Protein AF-A0A926E2W0-F1 (afdb_monomer_lite)

Sequence (55 aa):
MADKKIPCKVCGKLFRPCLSCQAQQMRSWRTFACSPQCGQEYFRREMEQKSNPKP

Radius of gyration: 13.06 Å; chains: 1; bounding box: 26×20×42 Å

Structure (mmCIF, N/CA/C/O backbone):
data_AF-A0A926E2W0-F1
#
_entry.id   AF-A0A926E2W0-F1
#
loop_
_atom_site.group_PDB
_atom_site.id
_atom_site.type_symbol
_atom_site.label_atom_id
_atom_site.label_alt_id
_atom_site.label_comp_id
_atom_site.label_asym_id
_atom_site.label_entity_id
_atom_site.label_seq_id
_atom_site.pdbx_PDB_ins_code
_atom_site.Cartn_x
_atom_site.Cartn_y
_atom_site.Cartn_z
_atom_site.occupancy
_atom_site.B_iso_or_equiv
_atom_site.auth_seq_id
_atom_site.auth_comp_id
_atom_site.auth_asym_id
_atom_site.auth_atom_id
_atom_site.pdbx_PDB_model_num
ATOM 1 N N . MET A 1 1 ? 9.888 -9.759 -17.445 1.00 45.62 1 MET A N 1
ATOM 2 C CA . MET A 1 1 ? 9.488 -9.832 -16.023 1.00 45.62 1 MET A CA 1
ATOM 3 C C . MET A 1 1 ? 8.004 -9.491 -15.935 1.00 45.62 1 MET A C 1
ATOM 5 O O . MET A 1 1 ? 7.593 -8.541 -16.585 1.00 45.62 1 MET A O 1
ATOM 9 N N . ALA A 1 2 ? 7.177 -10.277 -15.240 1.00 49.12 2 ALA A N 1
ATOM 10 C CA . ALA A 1 2 ? 5.751 -9.968 -15.123 1.00 49.12 2 ALA A CA 1
ATOM 11 C C . ALA A 1 2 ? 5.560 -8.807 -14.137 1.00 49.12 2 ALA A C 1
ATOM 13 O O . ALA A 1 2 ? 5.656 -9.003 -12.927 1.00 49.12 2 ALA A O 1
ATOM 14 N N . ASP A 1 3 ? 5.299 -7.609 -14.662 1.00 61.06 3 ASP A N 1
ATOM 15 C CA . ASP A 1 3 ? 4.840 -6.433 -13.915 1.00 61.06 3 ASP A CA 1
ATOM 16 C C . ASP A 1 3 ? 3.470 -6.720 -13.267 1.00 61.06 3 ASP A C 1
ATOM 18 O O . ASP A 1 3 ? 2.416 -6.275 -13.740 1.00 61.06 3 ASP A O 1
ATOM 22 N N . LYS A 1 4 ? 3.467 -7.522 -12.196 1.00 71.06 4 LYS A N 1
ATOM 23 C CA . LYS A 1 4 ? 2.274 -7.807 -11.398 1.00 71.06 4 LYS A CA 1
ATOM 24 C C . LYS A 1 4 ? 1.840 -6.513 -10.721 1.00 71.06 4 LYS A C 1
ATOM 26 O O . LYS A 1 4 ? 2.503 -6.017 -9.814 1.00 71.06 4 LYS A O 1
ATOM 31 N N . LYS A 1 5 ? 0.722 -5.960 -11.192 1.00 81.94 5 LYS A N 1
ATOM 32 C CA . LYS A 1 5 ? 0.061 -4.823 -10.555 1.00 81.94 5 LYS A CA 1
ATOM 33 C C . LYS A 1 5 ? -0.556 -5.309 -9.247 1.00 81.94 5 LYS A C 1
ATOM 35 O O . LYS A 1 5 ? -1.321 -6.270 -9.266 1.00 81.94 5 LYS A O 1
ATOM 40 N N . ILE A 1 6 ? -0.238 -4.656 -8.139 1.00 84.88 6 ILE A N 1
ATOM 41 C CA . ILE A 1 6 ? -0.831 -4.946 -6.831 1.00 84.88 6 ILE A CA 1
ATOM 42 C C . ILE A 1 6 ? -1.750 -3.793 -6.416 1.00 84.88 6 ILE A C 1
ATOM 44 O O . ILE A 1 6 ? -1.514 -2.649 -6.819 1.00 84.88 6 ILE A O 1
ATOM 48 N N . PRO A 1 7 ? -2.809 -4.056 -5.636 1.00 87.00 7 PRO A N 1
ATOM 49 C CA . PRO A 1 7 ? -3.647 -2.995 -5.100 1.00 87.00 7 PRO A CA 1
ATOM 50 C C . PRO A 1 7 ? -2.917 -2.251 -3.975 1.00 87.00 7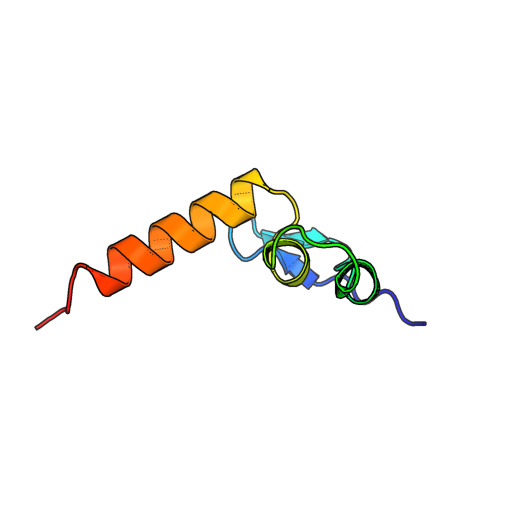 PRO A C 1
ATOM 52 O O . PRO A 1 7 ? -2.251 -2.851 -3.131 1.00 87.00 7 PRO A O 1
ATOM 55 N N . CYS A 1 8 ? -3.053 -0.928 -3.938 1.00 88.00 8 CYS A N 1
ATOM 56 C CA . CYS A 1 8 ? -2.563 -0.116 -2.832 1.00 88.00 8 CYS A CA 1
ATOM 57 C C . CYS A 1 8 ? -3.374 -0.390 -1.561 1.00 88.00 8 CYS A C 1
ATOM 59 O O . CYS A 1 8 ? -4.599 -0.296 -1.580 1.00 88.00 8 CYS A O 1
ATOM 61 N N . LYS A 1 9 ? -2.699 -0.624 -0.431 1.00 83.00 9 LYS A N 1
ATOM 62 C CA . LYS A 1 9 ? -3.374 -0.864 0.858 1.00 83.00 9 LYS A CA 1
ATOM 63 C C . LYS A 1 9 ? -4.123 0.344 1.439 1.00 83.00 9 LYS A C 1
ATOM 65 O O . LYS A 1 9 ? -4.912 0.168 2.357 1.00 83.00 9 LYS A O 1
ATOM 70 N N . VAL A 1 10 ? -3.882 1.554 0.929 1.00 87.12 10 VAL A N 1
ATOM 71 C CA . VAL A 1 10 ? -4.532 2.781 1.426 1.00 87.12 10 VAL A CA 1
ATOM 72 C C . VAL A 1 10 ? -5.694 3.217 0.542 1.00 87.12 10 VAL A C 1
ATOM 74 O O . VAL A 1 10 ? -6.761 3.517 1.061 1.00 87.12 10 VAL A O 1
ATOM 77 N N . CYS A 1 11 ? -5.503 3.242 -0.780 1.00 85.38 11 CYS A N 1
ATOM 78 C CA . CYS A 1 11 ? -6.509 3.741 -1.723 1.00 85.38 11 CYS A CA 1
ATOM 79 C C . CYS A 1 11 ? -7.120 2.658 -2.628 1.00 85.38 11 CYS A C 1
ATOM 81 O O . CYS A 1 11 ? -7.985 2.968 -3.438 1.00 85.38 11 CYS A O 1
ATOM 83 N N . GLY A 1 12 ? -6.648 1.408 -2.565 1.00 83.50 12 GLY A N 1
ATOM 84 C CA . GLY A 1 12 ? -7.130 0.305 -3.409 1.00 83.50 12 GLY A CA 1
ATOM 85 C C . GLY A 1 12 ? -6.671 0.358 -4.871 1.00 83.50 12 GLY A C 1
ATOM 86 O O . GLY A 1 12 ? -6.941 -0.563 -5.638 1.00 83.50 12 GLY A O 1
ATOM 87 N N . LYS A 1 13 ? -5.943 1.403 -5.284 1.00 85.50 13 LYS A N 1
ATOM 88 C CA . LYS A 1 13 ? -5.525 1.585 -6.679 1.00 85.50 13 LYS A CA 1
ATOM 89 C C . LYS A 1 13 ? -4.479 0.554 -7.097 1.00 85.50 13 LYS A C 1
ATOM 91 O O . LYS A 1 13 ? -3.477 0.370 -6.408 1.00 85.50 13 LYS A O 1
ATOM 96 N N . LEU A 1 14 ? -4.686 -0.074 -8.254 1.00 85.44 14 LEU A N 1
ATOM 97 C CA . LEU A 1 14 ? -3.722 -0.991 -8.860 1.00 85.44 14 LEU A CA 1
ATOM 98 C C . LEU A 1 14 ? -2.492 -0.214 -9.338 1.00 85.44 14 LEU A C 1
ATOM 100 O O . LEU A 1 14 ? -2.601 0.675 -10.185 1.00 85.44 14 LEU A O 1
ATOM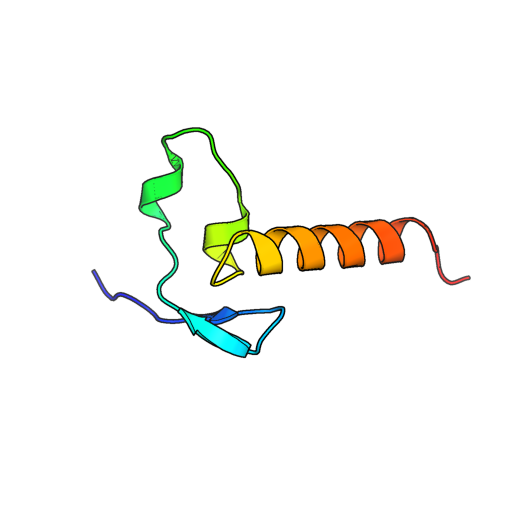 104 N N . PHE A 1 15 ? -1.320 -0.565 -8.821 1.00 83.81 15 PHE A N 1
ATOM 105 C CA . PHE A 1 15 ? -0.054 0.056 -9.198 1.00 83.81 15 PHE A CA 1
ATOM 106 C C . PHE A 1 15 ? 1.030 -0.999 -9.422 1.00 83.81 15 PHE A C 1
ATOM 108 O O . PHE A 1 15 ? 0.907 -2.141 -8.982 1.00 83.81 15 PHE A O 1
ATOM 115 N N . ARG A 1 16 ? 2.087 -0.621 -10.145 1.00 80.75 16 ARG A N 1
ATOM 116 C CA . ARG A 1 16 ? 3.245 -1.486 -10.394 1.00 80.75 16 ARG A CA 1
ATOM 117 C C . ARG A 1 16 ? 4.286 -1.256 -9.295 1.00 80.75 16 ARG A C 1
ATOM 119 O O . ARG A 1 16 ? 4.812 -0.143 -9.217 1.00 80.75 16 ARG A O 1
ATOM 126 N N . PRO A 1 17 ? 4.562 -2.244 -8.427 1.00 76.94 17 PRO A N 1
ATOM 127 C CA . PRO A 1 17 ? 5.557 -2.090 -7.379 1.00 76.94 17 PRO A CA 1
ATOM 128 C C . PRO A 1 17 ? 6.961 -2.136 -7.986 1.00 76.94 17 PRO A C 1
ATOM 130 O O . PRO A 1 17 ? 7.289 -3.049 -8.743 1.00 76.94 17 PRO A O 1
ATOM 133 N N . CYS A 1 18 ? 7.814 -1.171 -7.635 1.00 71.75 18 CYS A N 1
ATOM 134 C CA . CYS A 1 18 ? 9.212 -1.194 -8.064 1.00 71.75 18 CYS A CA 1
ATOM 135 C C . CYS A 1 18 ? 10.064 -1.955 -7.041 1.00 71.75 18 CYS A C 1
ATOM 137 O O . CYS A 1 18 ? 10.618 -1.359 -6.116 1.00 71.75 18 CYS A O 1
ATOM 139 N N . LEU A 1 19 ? 10.151 -3.278 -7.208 1.00 68.75 19 LEU A N 1
ATOM 140 C CA . LEU A 1 19 ? 10.963 -4.166 -6.363 1.00 68.75 19 LEU A CA 1
ATOM 141 C C . LEU A 1 19 ? 12.472 -3.971 -6.596 1.00 68.75 19 LEU A C 1
ATOM 143 O O . LEU A 1 19 ? 13.253 -4.078 -5.661 1.00 68.75 19 LEU A O 1
ATOM 147 N N . SER A 1 20 ? 12.882 -3.627 -7.820 1.00 64.69 20 SER A N 1
ATOM 148 C CA . SER A 1 20 ? 14.286 -3.375 -8.187 1.00 64.69 20 SER A CA 1
ATOM 149 C C . SER A 1 20 ? 14.794 -1.989 -7.773 1.00 64.69 20 SER A C 1
ATOM 151 O O . SER A 1 20 ? 15.998 -1.788 -7.658 1.00 64.69 20 SER A O 1
ATOM 153 N N . CYS A 1 21 ? 13.899 -1.043 -7.461 1.00 60.66 21 CYS A N 1
ATOM 154 C CA . CYS A 1 21 ? 14.261 0.272 -6.915 1.00 60.66 21 CYS A CA 1
ATOM 155 C C . CYS A 1 21 ? 14.755 0.207 -5.453 1.00 60.66 21 CYS A C 1
ATOM 157 O O . CYS A 1 21 ? 15.006 1.247 -4.845 1.00 60.66 21 CYS A O 1
ATOM 159 N N . GLN A 1 22 ? 14.855 -0.992 -4.871 1.00 58.28 22 GLN A N 1
ATOM 160 C CA . GLN A 1 22 ? 15.238 -1.230 -3.479 1.00 58.28 22 GLN A CA 1
ATOM 161 C C . GLN A 1 22 ? 16.709 -0.867 -3.187 1.00 58.28 22 GLN A C 1
ATOM 163 O O . GLN A 1 22 ? 17.051 -0.631 -2.034 1.00 58.28 22 GLN A O 1
ATOM 168 N N . ALA A 1 23 ? 17.557 -0.749 -4.217 1.00 56.16 23 ALA A N 1
ATOM 169 C CA . ALA A 1 23 ? 18.993 -0.496 -4.070 1.00 56.16 23 ALA A CA 1
ATOM 170 C C . ALA A 1 23 ? 19.367 0.956 -3.704 1.00 56.16 23 ALA A C 1
ATOM 172 O O . ALA A 1 23 ? 20.482 1.194 -3.252 1.00 56.16 23 ALA A O 1
ATOM 173 N N . GLN A 1 24 ? 18.460 1.931 -3.855 1.00 52.38 24 GLN A N 1
ATOM 174 C CA . GLN A 1 24 ? 18.788 3.349 -3.668 1.00 52.38 24 GLN A CA 1
ATOM 175 C C . GLN A 1 24 ? 17.860 4.017 -2.644 1.00 52.38 24 GLN A C 1
ATOM 177 O O . GLN A 1 24 ? 16.983 4.808 -2.975 1.00 52.38 24 GLN A O 1
ATOM 182 N N . GLN A 1 25 ? 18.056 3.661 -1.372 1.00 53.09 25 GLN A N 1
ATOM 183 C CA . GLN A 1 25 ? 17.980 4.584 -0.226 1.00 53.09 25 GLN A CA 1
ATOM 184 C C . GLN A 1 25 ? 16.692 5.399 0.027 1.00 53.09 25 GLN A C 1
ATOM 186 O O . GLN A 1 25 ? 16.726 6.315 0.845 1.00 53.09 25 GLN A O 1
ATOM 191 N N . MET A 1 26 ? 15.525 5.099 -0.560 1.00 52.19 26 MET A N 1
ATOM 192 C CA . MET A 1 26 ? 14.306 5.789 -0.114 1.00 52.19 26 MET A CA 1
ATOM 193 C C . MET A 1 26 ? 13.003 4.999 -0.275 1.00 52.19 26 MET A C 1
ATOM 195 O O . MET A 1 26 ? 12.387 4.945 -1.338 1.00 52.19 26 MET A O 1
ATOM 199 N N . ARG A 1 27 ? 12.537 4.532 0.891 1.00 54.91 27 ARG A N 1
ATOM 200 C CA . ARG A 1 27 ? 11.161 4.194 1.273 1.00 54.91 27 ARG A CA 1
ATOM 201 C C . ARG A 1 27 ? 10.547 2.897 0.722 1.00 54.91 27 ARG A C 1
ATOM 203 O O . ARG A 1 27 ? 10.026 2.810 -0.388 1.00 54.91 27 ARG A O 1
ATOM 210 N N . SER A 1 28 ? 10.411 1.969 1.661 1.00 69.56 28 SER A N 1
ATOM 211 C CA . SER A 1 28 ? 9.614 0.738 1.671 1.00 69.56 28 SER A CA 1
ATOM 212 C C . SER A 1 28 ? 8.146 0.874 1.230 1.00 69.56 28 SER A C 1
ATOM 214 O O . SER A 1 28 ? 7.526 -0.141 0.950 1.00 69.56 28 SER A O 1
ATOM 216 N N . TRP A 1 29 ? 7.575 2.077 1.082 1.00 78.12 29 TRP A N 1
ATOM 217 C CA . TRP A 1 29 ? 6.184 2.229 0.632 1.00 78.12 29 TRP A CA 1
ATOM 218 C C . TRP A 1 29 ? 5.933 1.795 -0.812 1.00 78.12 29 TRP A C 1
ATOM 220 O O . TRP A 1 29 ? 4.811 1.420 -1.135 1.00 78.12 29 TRP A O 1
ATOM 230 N N . ARG A 1 30 ? 6.948 1.777 -1.685 1.00 75.56 30 ARG A N 1
ATOM 231 C CA . ARG A 1 30 ? 6.794 1.382 -3.103 1.00 75.56 30 ARG A CA 1
ATOM 232 C C . ARG A 1 30 ? 6.420 -0.089 -3.310 1.00 75.56 30 ARG A C 1
ATOM 234 O O . ARG A 1 30 ? 6.131 -0.480 -4.438 1.00 75.56 30 ARG A O 1
ATOM 241 N N . THR A 1 31 ? 6.430 -0.902 -2.256 1.00 76.44 31 THR A N 1
ATOM 242 C CA . THR A 1 31 ? 6.019 -2.311 -2.304 1.00 76.44 31 THR A CA 1
ATOM 243 C C . THR A 1 31 ? 4.556 -2.525 -1.922 1.00 76.44 31 THR A C 1
ATOM 245 O O . THR A 1 31 ? 4.030 -3.597 -2.191 1.00 76.44 31 THR A O 1
ATOM 248 N N . PHE A 1 32 ? 3.882 -1.536 -1.323 1.00 79.38 32 PHE A N 1
ATOM 249 C CA . PHE A 1 32 ? 2.494 -1.669 -0.845 1.00 79.38 32 PHE A CA 1
ATOM 250 C C . PHE A 1 32 ? 1.605 -0.442 -1.116 1.00 79.38 32 PHE A C 1
ATOM 252 O O . PHE A 1 32 ? 0.380 -0.501 -0.958 1.00 79.38 32 PHE A O 1
ATOM 259 N N . ALA A 1 33 ? 2.197 0.674 -1.535 1.00 83.69 33 ALA A N 1
ATOM 260 C CA . ALA A 1 33 ? 1.525 1.933 -1.796 1.00 83.69 33 ALA A CA 1
ATOM 261 C C . ALA A 1 33 ? 1.871 2.494 -3.178 1.00 83.69 33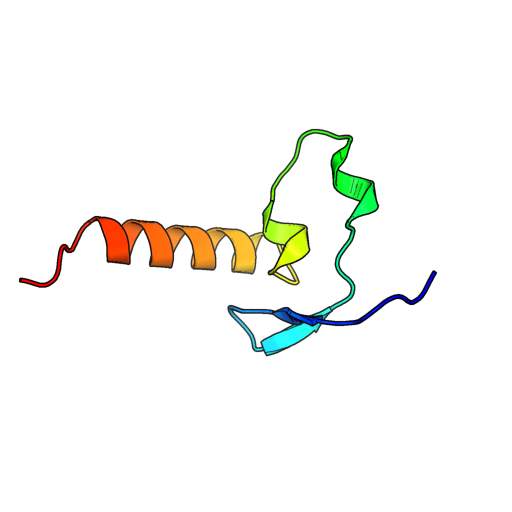 ALA A C 1
ATOM 263 O O . ALA A 1 33 ? 3.023 2.496 -3.608 1.00 83.69 33 ALA A O 1
ATOM 264 N N . CYS A 1 34 ? 0.861 3.056 -3.844 1.00 84.94 34 CYS A N 1
ATOM 265 C CA . CYS A 1 34 ? 1.018 3.670 -5.161 1.00 84.94 34 CYS A CA 1
ATOM 266 C C . CYS A 1 34 ? 1.733 5.030 -5.119 1.00 84.94 34 CYS A C 1
ATOM 268 O O . CYS A 1 34 ? 2.078 5.583 -6.161 1.00 84.94 34 CYS A O 1
ATOM 270 N N . SE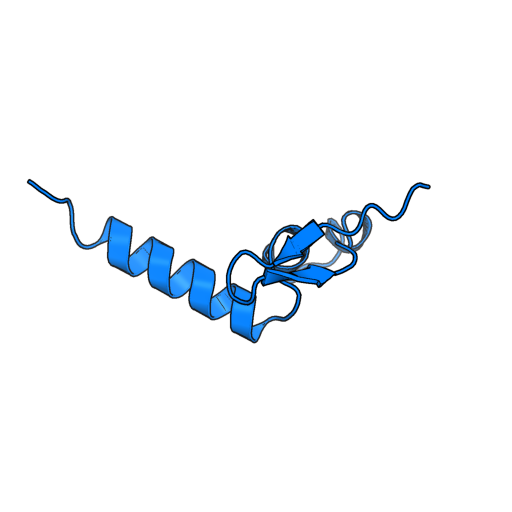R A 1 35 ? 1.895 5.625 -3.936 1.00 83.75 35 SER A N 1
ATOM 271 C CA . SER A 1 35 ? 2.399 6.988 -3.758 1.00 83.75 35 SER A CA 1
ATOM 272 C C . SER A 1 35 ? 3.004 7.170 -2.362 1.00 83.75 35 SER A C 1
ATOM 274 O O . SER A 1 35 ? 2.593 6.476 -1.427 1.00 83.75 35 SER A O 1
ATOM 276 N N . PRO A 1 36 ? 3.929 8.132 -2.179 1.00 82.25 36 PRO A N 1
ATOM 277 C CA . PRO A 1 36 ? 4.546 8.400 -0.879 1.00 82.25 36 PRO A CA 1
ATOM 278 C C . PRO A 1 36 ? 3.541 8.847 0.187 1.00 82.25 36 PRO A C 1
ATOM 280 O O . PRO A 1 36 ? 3.731 8.517 1.355 1.00 82.25 36 PRO A O 1
ATOM 283 N N . GLN A 1 37 ? 2.470 9.539 -0.214 1.00 86.25 37 GLN A N 1
ATOM 284 C CA . GLN A 1 37 ? 1.378 9.962 0.670 1.00 86.25 37 GLN A CA 1
ATOM 285 C C . GLN A 1 37 ? 0.653 8.742 1.258 1.00 86.25 37 GLN A C 1
ATOM 287 O O . GLN A 1 37 ? 0.546 8.604 2.469 1.00 86.25 37 GLN A O 1
ATOM 292 N N . CYS A 1 38 ? 0.275 7.776 0.412 1.00 87.12 38 CYS A N 1
ATOM 293 C CA . CYS A 1 38 ? -0.296 6.503 0.859 1.00 87.12 38 CYS A CA 1
ATOM 294 C C . CYS A 1 38 ? 0.692 5.693 1.715 1.00 87.12 38 CYS A C 1
ATOM 296 O O . CYS A 1 38 ? 0.292 5.014 2.651 1.00 87.12 38 CYS A O 1
ATOM 298 N N . GLY A 1 39 ? 1.992 5.778 1.428 1.00 85.69 39 GLY A N 1
ATOM 299 C CA . GLY A 1 39 ? 3.025 5.201 2.282 1.00 85.69 39 GLY A CA 1
ATOM 300 C C . GLY A 1 39 ? 3.015 5.768 3.699 1.00 85.69 39 GLY A C 1
ATOM 301 O O . GLY A 1 39 ? 3.003 5.007 4.659 1.00 85.69 39 GLY A O 1
ATOM 302 N N . GLN A 1 40 ? 3.007 7.098 3.823 1.00 85.56 40 GLN A N 1
ATOM 303 C CA . GLN A 1 40 ? 2.960 7.791 5.115 1.00 85.56 40 GLN A CA 1
ATOM 304 C C . GLN A 1 40 ? 1.680 7.478 5.883 1.00 85.56 40 GLN A C 1
ATOM 306 O O . GLN A 1 40 ? 1.774 7.126 7.050 1.00 85.56 40 GLN A O 1
ATOM 311 N N . GLU A 1 41 ? 0.519 7.522 5.226 1.00 87.12 41 GLU A N 1
ATOM 312 C CA . GLU A 1 41 ? -0.764 7.181 5.852 1.00 87.12 41 GLU A CA 1
ATOM 313 C C . GLU A 1 41 ? -0.786 5.743 6.379 1.00 87.12 41 GLU A C 1
ATOM 315 O O . GLU A 1 41 ? -1.293 5.490 7.468 1.00 87.12 41 GLU A O 1
ATOM 320 N N . TYR A 1 42 ? -0.194 4.795 5.644 1.00 85.50 42 TYR A N 1
ATOM 321 C CA . TYR A 1 42 ? -0.045 3.422 6.124 1.00 85.50 42 TYR A CA 1
ATOM 322 C C . TYR A 1 42 ? 0.817 3.365 7.389 1.00 85.50 42 TYR A C 1
ATOM 324 O O . TYR A 1 42 ? 0.384 2.808 8.391 1.00 85.50 42 TYR A O 1
ATOM 332 N N . PHE A 1 43 ? 2.001 3.988 7.382 1.00 83.62 43 PHE A N 1
ATOM 333 C CA . PHE A 1 43 ? 2.853 4.034 8.574 1.00 83.62 43 PHE A CA 1
ATOM 334 C C . PHE A 1 43 ? 2.165 4.725 9.750 1.00 83.62 43 PHE A C 1
ATOM 336 O O . PHE A 1 43 ? 2.310 4.242 10.868 1.00 83.62 43 PHE A O 1
ATOM 343 N N . ARG A 1 44 ? 1.389 5.787 9.493 1.00 85.44 44 ARG A N 1
ATOM 344 C CA . ARG A 1 44 ? 0.601 6.509 10.497 1.00 85.44 44 ARG A CA 1
ATOM 345 C C . ARG A 1 44 ? -0.433 5.601 11.161 1.00 85.44 44 ARG A C 1
ATOM 347 O O . ARG A 1 44 ? -0.471 5.504 12.379 1.00 85.44 44 ARG A O 1
ATOM 354 N N . ARG A 1 45 ? -1.178 4.832 10.365 1.00 85.50 45 ARG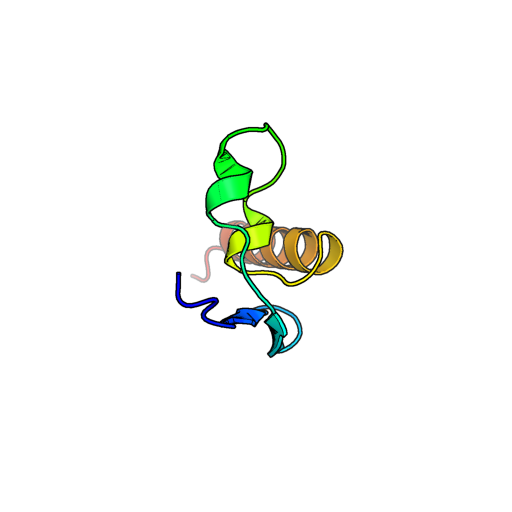 A N 1
ATOM 355 C CA . ARG A 1 45 ? -2.125 3.834 10.884 1.00 85.50 45 ARG A CA 1
ATOM 356 C C . ARG A 1 45 ? -1.422 2.736 11.682 1.00 85.50 45 ARG A C 1
ATOM 358 O O . ARG A 1 45 ? -1.905 2.361 12.740 1.00 85.50 45 ARG A O 1
ATOM 365 N N . GLU A 1 46 ? -0.282 2.232 11.212 1.00 84.25 46 GLU A N 1
ATOM 366 C CA . GLU A 1 46 ? 0.477 1.183 11.913 1.00 84.25 46 GLU A CA 1
ATOM 367 C C . GLU A 1 46 ? 1.035 1.667 13.261 1.00 84.25 46 GLU A C 1
ATOM 369 O O . GLU A 1 46 ? 0.990 0.933 14.248 1.00 84.25 46 GLU A O 1
ATOM 374 N N . MET A 1 47 ? 1.542 2.903 13.327 1.00 82.69 47 MET A N 1
ATOM 375 C CA . MET A 1 47 ? 2.016 3.493 14.584 1.00 82.69 47 MET A CA 1
ATOM 376 C C . MET A 1 47 ? 0.856 3.834 15.533 1.00 82.69 47 MET A C 1
ATOM 378 O O . MET A 1 47 ? 0.981 3.587 16.730 1.00 82.69 47 MET A O 1
ATOM 382 N N . GLU A 1 48 ? -0.286 4.301 15.016 1.00 82.25 48 GLU A N 1
ATOM 383 C CA . GLU A 1 48 ? -1.520 4.504 15.793 1.00 82.25 48 GLU A CA 1
ATOM 384 C C . GLU A 1 48 ? -2.030 3.173 16.382 1.00 82.25 48 GLU A C 1
ATOM 386 O O . GLU A 1 48 ? -2.318 3.098 17.575 1.00 82.25 48 GLU A O 1
ATOM 391 N N . GLN A 1 49 ? -2.053 2.092 15.591 1.00 77.81 49 GLN A N 1
ATOM 392 C CA . GLN A 1 49 ? -2.435 0.757 16.070 1.00 77.81 49 GLN A CA 1
ATOM 393 C C . GLN A 1 49 ? -1.462 0.204 17.117 1.00 77.81 49 GLN A C 1
ATOM 395 O O . GLN A 1 49 ? -1.894 -0.380 18.105 1.00 77.81 49 GLN A O 1
ATOM 400 N N . LYS A 1 50 ? -0.151 0.401 16.940 1.00 71.38 50 LYS A N 1
ATOM 401 C CA . LYS A 1 50 ? 0.847 -0.016 17.938 1.00 71.38 50 LYS A CA 1
ATOM 402 C C . LYS A 1 50 ? 0.757 0.768 19.244 1.00 71.38 50 LYS A C 1
ATOM 404 O O . LYS A 1 50 ? 1.039 0.206 20.297 1.00 71.38 50 LYS A O 1
ATOM 409 N N . SER A 1 51 ? 0.408 2.052 19.179 1.00 67.12 51 SER A N 1
ATOM 410 C CA . SER A 1 51 ? 0.298 2.906 20.364 1.00 67.12 51 SER A CA 1
ATOM 411 C C . SER A 1 51 ? -0.958 2.632 21.190 1.00 67.12 51 SER A C 1
ATOM 413 O O . SER A 1 51 ? -1.018 3.061 22.339 1.00 67.12 51 SER A O 1
ATOM 415 N N . ASN A 1 52 ? -1.946 1.934 20.631 1.00 59.03 52 ASN A N 1
ATOM 416 C CA . ASN A 1 52 ? -3.129 1.507 21.357 1.00 59.03 52 ASN A CA 1
ATOM 417 C C . ASN A 1 52 ? -3.119 -0.024 21.474 1.00 59.03 52 ASN A C 1
ATOM 419 O O . ASN A 1 52 ? -3.761 -0.690 20.656 1.00 59.03 52 ASN A O 1
ATOM 423 N N . PRO A 1 53 ? -2.395 -0.607 22.454 1.00 57.75 53 PRO A N 1
ATOM 424 C CA . PRO A 1 53 ? -2.581 -2.009 22.787 1.00 57.75 53 PRO A CA 1
ATOM 425 C C . PRO A 1 53 ? -4.039 -2.157 23.221 1.00 57.75 53 PRO A C 1
ATOM 427 O O . PRO A 1 53 ? -4.429 -1.723 24.303 1.00 57.75 53 PRO A O 1
ATOM 430 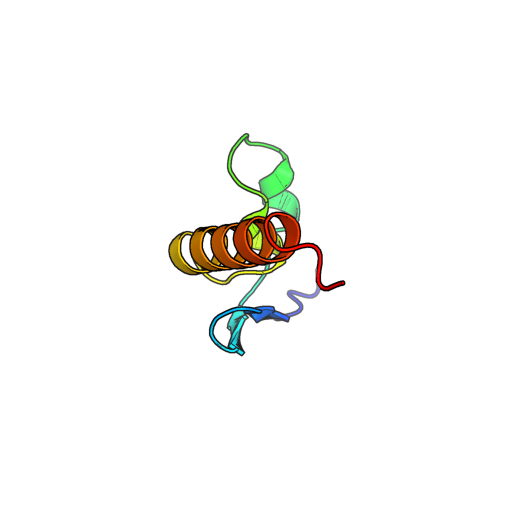N N . LYS A 1 54 ? -4.881 -2.673 22.324 1.00 55.47 54 LYS A N 1
ATOM 431 C CA . LYS A 1 54 ? -6.257 -3.013 22.665 1.00 55.47 54 LYS A CA 1
ATOM 432 C C . LYS A 1 54 ? -6.175 -4.031 23.823 1.00 55.47 54 LYS A C 1
ATOM 434 O O . LYS A 1 54 ? -5.448 -5.011 23.650 1.00 55.47 54 LYS A O 1
ATOM 439 N N . PRO A 1 55 ? -6.822 -3.766 24.973 1.00 59.09 55 PRO A N 1
ATOM 440 C CA . PRO A 1 55 ? -6.797 -4.652 26.136 1.00 59.09 55 PRO A CA 1
ATOM 441 C C . PRO A 1 55 ? -7.414 -6.019 25.833 1.00 59.09 55 PRO A C 1
ATOM 443 O O . PRO A 1 55 ? -8.272 -6.092 24.917 1.00 59.09 55 PRO A O 1
#

Organism: NCBI:txid2763659

Foldseek 3Di:
DPQQFDAAPQPRDTDRQDPVVVPDDDDPNSRRHRDVVSRVVVVVVVVVCVVDPPD

Secondary structure (DSSP, 8-state):
-----EE-TTT--EE---SGGGGSSS-GGGGT-SSHHHHHHHHHHHHHHHHS---

pLDDT: mean 74.46, std 12.58, range [45.62, 88.0]